Protein AF-A0AAU7PV56-F1 (afdb_monomer)

Mean predicted aligned error: 5.95 Å

Radius of gyration: 17.87 Å; Cα contacts (8 Å, |Δi|>4): 69; chains: 1; bounding box: 44×28×51 Å

Foldseek 3Di:
DDDDPDDDDDADDDDDPVRVVVLVPQDDPDDDSADDPNDHQDLVNVLVVQQVVCVVVVHDRDGPLLVLLVVLQVCVVVVNPLVVSCRNVVHPDSVVSVVSHDNPDDPVVVVVVVVVVPPD

Secondary structure (DSSP, 8-state):
----SSS------PPPHHHHHHHHTS---SSSSSEETTEEPPHHHHHHHHHHHHHHTTPPP--HHHHHHHHHHHHHHTT--HHHHHHHHT-SSHHHHHTT----S-HHHHHHHHHHHH--

Organism: NCBI:txid3151850

Sequence (120 aa):
MVEHTKGCRERLVRLVPDAIAILQNIEHRGEYIFMRNGERITSRRIAYILRKYAKDSQCIVKSSHKIRKTYVSRLAMGDVPVDDIRKEMGHQDLETTYGYIFNPLTEEETYACKEKSLNY

pLDDT: mean 88.96, std 13.35, range [33.22, 97.38]

Structure (mmCIF, N/CA/C/O backbone):
data_AF-A0AAU7PV56-F1
#
_entry.id   AF-A0AAU7PV56-F1
#
loop_
_atom_site.group_PDB
_atom_site.id
_atom_site.type_symbol
_atom_site.label_atom_id
_atom_site.label_alt_id
_atom_site.label_comp_id
_atom_site.label_asym_id
_atom_site.label_entity_id
_atom_site.label_seq_id
_atom_site.pdbx_PDB_ins_code
_atom_site.Cartn_x
_atom_site.Cartn_y
_atom_site.Cartn_z
_atom_site.occupancy
_atom_site.B_iso_or_equiv
_atom_site.auth_seq_id
_atom_site.auth_comp_id
_atom_site.auth_asym_id
_atom_site.auth_atom_id
_atom_site.pdbx_PDB_model_num
ATOM 1 N N . MET A 1 1 ? -22.834 -3.447 3.638 1.00 37.06 1 MET A N 1
ATOM 2 C CA . MET A 1 1 ? -22.504 -2.274 2.800 1.00 37.06 1 MET A CA 1
ATOM 3 C C . MET A 1 1 ? -22.054 -1.162 3.726 1.00 37.06 1 MET A C 1
ATOM 5 O O . MET A 1 1 ? -22.742 -0.922 4.706 1.00 37.06 1 MET A O 1
ATOM 9 N N . VAL A 1 2 ? -20.890 -0.556 3.492 1.00 44.28 2 VAL A N 1
ATOM 10 C CA . VAL A 1 2 ? -20.440 0.608 4.275 1.00 44.28 2 VAL A CA 1
ATOM 11 C C . VAL A 1 2 ? -20.889 1.849 3.514 1.00 44.28 2 VAL A C 1
ATOM 13 O O . VAL A 1 2 ? -20.406 2.081 2.407 1.00 44.28 2 VAL A O 1
ATOM 16 N N . GLU A 1 3 ? -21.811 2.629 4.071 1.00 33.22 3 GLU A N 1
ATOM 17 C CA . GLU A 1 3 ? -22.191 3.923 3.499 1.00 33.22 3 GLU A CA 1
ATOM 18 C C . GLU A 1 3 ? -20.998 4.882 3.527 1.00 33.22 3 GLU A C 1
ATOM 20 O O . GLU A 1 3 ? -20.312 5.034 4.539 1.00 33.22 3 GLU A O 1
ATOM 25 N N . HIS A 1 4 ? -20.731 5.527 2.394 1.00 46.25 4 HIS A N 1
ATOM 26 C CA . HIS A 1 4 ? -19.706 6.556 2.283 1.00 46.25 4 HIS A CA 1
ATOM 27 C C . HIS A 1 4 ? -20.357 7.889 1.893 1.00 46.25 4 HIS A C 1
ATOM 29 O O . HIS A 1 4 ? -21.195 7.947 0.994 1.00 46.25 4 HIS A O 1
ATOM 35 N N . THR A 1 5 ? -19.939 8.984 2.527 1.00 39.75 5 THR A N 1
ATOM 36 C CA . THR A 1 5 ? -20.384 10.344 2.201 1.00 39.75 5 THR A CA 1
ATOM 37 C C . THR A 1 5 ? -19.676 10.892 0.949 1.00 39.75 5 THR A C 1
ATOM 39 O O . THR A 1 5 ? -18.463 10.781 0.803 1.00 39.75 5 THR A O 1
ATOM 42 N N . LYS A 1 6 ? -20.483 11.466 0.037 1.00 38.81 6 LYS A N 1
ATOM 43 C CA . LYS A 1 6 ? -20.176 12.287 -1.160 1.00 38.81 6 LYS A CA 1
ATOM 44 C C . LYS A 1 6 ? -18.925 11.893 -1.979 1.00 38.81 6 LYS A C 1
ATOM 46 O O . LYS A 1 6 ? -17.810 12.319 -1.705 1.00 38.81 6 LYS A O 1
ATOM 51 N N . GLY A 1 7 ? -19.156 11.148 -3.067 1.00 54.97 7 GLY A N 1
ATOM 52 C CA . GLY A 1 7 ? -18.173 10.874 -4.132 1.00 54.97 7 GLY A CA 1
ATOM 53 C C . GLY A 1 7 ? -17.468 9.516 -4.057 1.00 54.97 7 GLY A C 1
ATOM 54 O O . GLY A 1 7 ? -16.724 9.160 -4.971 1.00 54.97 7 GLY A O 1
ATOM 55 N N . CYS A 1 8 ? -17.708 8.732 -3.005 1.00 56.28 8 CYS A N 1
ATOM 56 C CA . CYS A 1 8 ? -17.134 7.397 -2.876 1.00 56.28 8 CYS A CA 1
ATOM 57 C C . CYS A 1 8 ? -17.878 6.391 -3.749 1.00 56.28 8 CYS A C 1
ATOM 59 O O . CYS A 1 8 ? -19.017 6.024 -3.475 1.00 56.28 8 CYS A O 1
ATOM 61 N N . ARG A 1 9 ? -17.201 5.940 -4.802 1.00 65.62 9 ARG A N 1
ATOM 62 C CA . ARG A 1 9 ? -17.636 4.792 -5.589 1.00 65.62 9 ARG A CA 1
ATOM 63 C C . ARG A 1 9 ? -17.300 3.520 -4.828 1.00 65.62 9 ARG A C 1
ATOM 65 O O . ARG A 1 9 ? -16.192 3.387 -4.299 1.00 65.62 9 ARG A O 1
ATOM 72 N N . GLU A 1 10 ? -18.248 2.595 -4.793 1.00 78.44 10 GLU A N 1
ATOM 73 C CA . GLU A 1 10 ? -17.970 1.241 -4.337 1.00 78.44 10 GLU A CA 1
ATOM 74 C C . GLU A 1 10 ? -16.876 0.628 -5.211 1.00 78.44 10 GLU A C 1
ATOM 76 O O . GLU A 1 10 ? -16.831 0.827 -6.428 1.00 78.44 10 GLU A O 1
ATOM 81 N N . ARG A 1 11 ? -15.957 -0.091 -4.571 1.00 84.94 11 ARG A N 1
ATOM 82 C CA . ARG A 1 11 ? -14.918 -0.842 -5.267 1.00 84.94 11 ARG A CA 1
ATOM 83 C C . ARG A 1 11 ? -14.636 -2.132 -4.529 1.00 84.94 11 ARG A C 1
ATOM 85 O O . ARG A 1 11 ? -14.741 -2.192 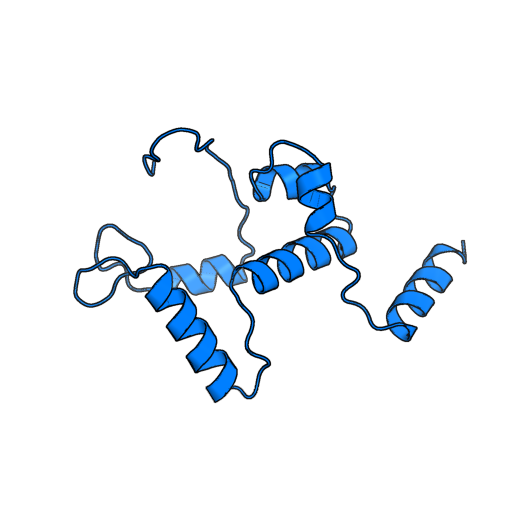-3.304 1.00 84.94 11 ARG A O 1
ATOM 92 N N . LEU A 1 12 ? -14.229 -3.134 -5.289 1.00 86.69 12 LEU A N 1
ATOM 93 C CA . LEU A 1 12 ? -13.793 -4.418 -4.769 1.00 86.69 12 LEU A CA 1
ATOM 94 C C . LEU A 1 12 ? -12.266 -4.442 -4.749 1.00 86.69 12 LEU A C 1
ATOM 96 O O . LEU A 1 12 ? -11.624 -4.017 -5.706 1.00 86.69 12 LEU A O 1
ATOM 100 N N . VAL A 1 13 ? -11.700 -4.929 -3.648 1.00 88.88 13 VAL A N 1
ATOM 101 C CA . VAL A 1 13 ? -10.266 -5.199 -3.513 1.00 88.88 13 VAL A CA 1
ATOM 102 C C . VAL A 1 13 ? -10.138 -6.676 -3.185 1.00 88.88 13 VAL A C 1
ATOM 104 O O . VAL A 1 13 ? -10.694 -7.129 -2.181 1.00 88.88 13 VAL A O 1
ATOM 107 N N . ARG A 1 14 ? -9.454 -7.437 -4.043 1.00 88.62 14 ARG A N 1
ATOM 108 C CA . ARG A 1 14 ? -9.235 -8.864 -3.801 1.00 88.62 14 ARG A CA 1
ATOM 109 C C . ARG A 1 14 ? -8.175 -9.024 -2.718 1.00 88.62 14 ARG A C 1
ATOM 111 O O . ARG A 1 14 ? -7.117 -8.405 -2.772 1.00 88.62 14 ARG A O 1
ATOM 118 N N . LEU A 1 15 ? -8.473 -9.849 -1.721 1.00 91.62 15 LEU A N 1
ATOM 119 C CA . LEU A 1 15 ? -7.533 -10.163 -0.653 1.00 91.62 15 LEU A CA 1
ATOM 120 C C . LEU A 1 15 ? -6.815 -11.468 -0.980 1.00 91.62 15 LEU A C 1
ATOM 122 O O . LEU A 1 15 ? -7.449 -12.456 -1.346 1.00 91.62 15 LEU A O 1
ATOM 126 N N . VAL A 1 16 ? -5.493 -11.466 -0.830 1.00 94.00 16 VAL A N 1
ATOM 127 C CA . VAL A 1 16 ? -4.692 -12.694 -0.881 1.00 94.00 16 VAL A CA 1
ATOM 128 C C . VAL A 1 16 ? -4.995 -13.574 0.342 1.00 94.00 16 VAL A C 1
ATOM 130 O O . VAL A 1 16 ? -5.378 -13.028 1.384 1.00 94.00 16 VAL A O 1
ATOM 133 N N . PRO A 1 17 ? -4.808 -14.906 0.261 1.00 97.06 17 PRO A N 1
ATOM 134 C CA . PRO A 1 17 ? -5.126 -15.824 1.359 1.00 97.06 17 PRO A CA 1
ATOM 135 C C . PRO A 1 17 ? -4.517 -15.412 2.705 1.00 97.06 17 PRO A C 1
ATOM 137 O O . PRO A 1 17 ? -5.218 -15.407 3.714 1.00 97.06 17 PRO A O 1
ATOM 140 N N . ASP A 1 18 ? -3.266 -14.950 2.710 1.00 96.38 18 ASP A N 1
ATOM 141 C CA . ASP A 1 18 ? -2.584 -14.498 3.930 1.00 96.38 18 ASP A CA 1
ATOM 142 C C . ASP A 1 18 ? -3.283 -13.298 4.585 1.00 96.38 18 ASP A C 1
ATOM 144 O O . ASP A 1 18 ? -3.417 -13.230 5.806 1.00 96.38 18 ASP A O 1
ATOM 148 N N . ALA A 1 19 ? -3.783 -12.354 3.782 1.00 95.00 19 ALA A N 1
ATOM 149 C CA . ALA A 1 19 ? -4.523 -11.204 4.294 1.00 95.00 19 ALA A CA 1
ATOM 150 C C . ALA A 1 19 ? -5.866 -11.635 4.900 1.00 95.00 19 ALA A C 1
ATOM 152 O O . ALA A 1 19 ? -6.264 -11.108 5.939 1.00 95.00 19 ALA A O 1
ATOM 153 N N . ILE A 1 20 ? -6.542 -12.610 4.284 1.00 95.56 20 ILE A N 1
ATOM 154 C CA . ILE A 1 20 ? -7.780 -13.194 4.816 1.00 95.56 20 ILE A CA 1
ATOM 155 C C . ILE A 1 20 ? -7.500 -13.886 6.152 1.00 95.56 20 ILE A C 1
ATOM 157 O O . ILE A 1 20 ? -8.197 -13.612 7.126 1.00 95.56 20 ILE A O 1
ATOM 161 N N . ALA A 1 21 ? -6.451 -14.708 6.226 1.00 96.19 21 ALA A N 1
ATOM 162 C CA . ALA A 1 21 ? -6.063 -15.406 7.448 1.00 96.19 21 ALA A CA 1
ATOM 163 C C . ALA A 1 21 ? -5.740 -14.426 8.589 1.00 96.19 21 ALA A C 1
ATOM 165 O O . ALA A 1 21 ? -6.175 -14.625 9.723 1.00 96.19 21 ALA A O 1
ATOM 166 N N . ILE A 1 22 ? -5.033 -13.326 8.305 1.00 95.25 22 ILE A N 1
ATOM 167 C CA . ILE A 1 22 ? -4.770 -12.277 9.302 1.00 95.25 22 ILE A CA 1
ATOM 168 C C . ILE A 1 22 ? -6.079 -11.655 9.795 1.00 95.25 22 ILE A C 1
ATOM 170 O O . ILE A 1 22 ? -6.256 -11.505 11.001 1.00 95.25 22 ILE A O 1
ATOM 174 N N . LEU A 1 23 ? -6.999 -11.307 8.890 1.00 93.38 23 LEU A N 1
ATOM 175 C CA . LEU A 1 23 ? -8.280 -10.702 9.263 1.00 93.38 23 LEU A CA 1
ATOM 176 C C . LEU A 1 23 ? -9.162 -11.651 10.082 1.00 93.38 23 LEU A C 1
ATOM 178 O O . LEU A 1 23 ? -9.801 -11.200 11.024 1.00 93.38 23 LEU A O 1
ATOM 182 N N . GLN A 1 24 ? -9.161 -12.947 9.765 1.00 93.38 24 GLN A N 1
ATOM 183 C CA . GLN A 1 24 ? -9.915 -13.969 10.502 1.00 93.38 24 GLN A CA 1
ATOM 184 C C . GLN A 1 24 ? -9.413 -14.174 11.938 1.00 93.38 24 GLN A C 1
ATOM 186 O O . GLN A 1 24 ? -10.180 -14.599 12.796 1.00 93.38 24 GLN A O 1
ATOM 191 N N . ASN A 1 25 ? -8.148 -13.849 12.215 1.00 93.31 25 ASN A N 1
ATOM 192 C CA . ASN A 1 25 ? -7.582 -13.897 13.566 1.00 93.31 25 ASN A CA 1
ATOM 193 C C . ASN A 1 25 ? -7.914 -12.652 14.409 1.00 93.31 25 ASN A C 1
ATOM 195 O O . ASN A 1 25 ? -7.549 -12.588 15.584 1.00 93.31 25 ASN A O 1
ATOM 199 N N . ILE A 1 26 ? -8.574 -11.644 13.833 1.00 90.94 26 ILE A N 1
ATOM 200 C CA . ILE A 1 26 ? -9.000 -10.459 14.575 1.00 90.94 26 ILE A CA 1
ATOM 201 C C . ILE A 1 26 ? -10.326 -10.767 15.264 1.00 90.94 26 ILE A C 1
ATOM 203 O O . ILE A 1 26 ? -11.317 -11.108 14.627 1.00 90.94 26 ILE A O 1
ATOM 207 N N . GLU A 1 27 ? -10.363 -10.600 16.583 1.00 87.62 27 GLU A N 1
ATOM 208 C CA . GLU A 1 27 ? -11.593 -10.776 17.345 1.00 87.62 27 GLU A CA 1
ATOM 209 C C . GLU A 1 27 ? -12.640 -9.713 16.968 1.00 87.62 27 GLU A C 1
ATOM 211 O O . GLU A 1 27 ? -12.425 -8.504 17.120 1.00 87.62 27 GLU A O 1
ATOM 216 N N . HIS A 1 28 ? -13.802 -10.169 16.505 1.00 86.50 28 HIS A N 1
ATOM 217 C CA . HIS A 1 28 ? -14.909 -9.311 16.093 1.00 86.50 28 HIS A CA 1
ATOM 218 C C . HIS A 1 28 ? -15.730 -8.855 17.307 1.00 86.50 28 HIS A C 1
ATOM 220 O O . HIS A 1 28 ? -16.677 -9.515 17.723 1.00 86.50 28 HIS A O 1
ATOM 226 N N . ARG A 1 29 ? -15.356 -7.705 17.882 1.00 83.81 29 ARG A N 1
ATOM 227 C CA . ARG A 1 29 ? -15.971 -7.147 19.106 1.00 83.81 29 ARG A CA 1
ATOM 228 C C . ARG A 1 29 ? -17.071 -6.102 18.867 1.00 83.81 29 ARG A C 1
ATOM 230 O O . ARG A 1 29 ? -17.570 -5.525 19.829 1.00 83.81 29 ARG A O 1
ATOM 237 N N . GLY A 1 30 ? -17.423 -5.805 17.617 1.00 87.12 30 GLY A N 1
ATOM 238 C CA . GLY A 1 30 ? -18.418 -4.781 17.293 1.00 87.12 30 GLY A CA 1
ATOM 239 C C . GLY A 1 30 ? -18.554 -4.522 15.794 1.00 87.12 30 GLY A C 1
ATOM 240 O O . GLY A 1 30 ? -18.226 -5.376 14.976 1.00 87.12 30 GLY A O 1
ATOM 241 N N . GLU A 1 31 ? -19.041 -3.330 15.443 1.00 91.50 31 GLU A N 1
ATOM 242 C CA . GLU A 1 31 ? -19.407 -2.952 14.068 1.00 91.50 31 GLU A CA 1
ATOM 243 C C . GLU A 1 31 ? -18.209 -2.856 13.102 1.00 91.50 31 GLU A C 1
ATOM 245 O O . GLU A 1 31 ? -18.342 -3.118 11.908 1.00 91.50 31 GLU A O 1
ATOM 250 N N . TYR A 1 32 ? -17.021 -2.492 13.596 1.00 92.19 32 TYR A N 1
ATOM 251 C CA . TYR A 1 32 ? -15.837 -2.277 12.760 1.00 92.19 32 TYR A CA 1
ATOM 252 C C . TYR A 1 32 ? -14.829 -3.421 12.894 1.00 92.19 32 TYR A C 1
ATOM 254 O O . TYR A 1 32 ? -14.593 -3.934 13.983 1.00 92.19 32 TYR A O 1
ATOM 262 N N . ILE A 1 33 ? -14.131 -3.740 11.798 1.00 91.88 33 ILE A N 1
ATOM 263 C CA . ILE A 1 33 ? -13.038 -4.734 11.794 1.00 91.88 33 ILE A CA 1
ATOM 264 C C . ILE A 1 33 ? -11.920 -4.329 12.769 1.00 91.88 33 ILE A C 1
ATOM 266 O O . ILE A 1 33 ? -11.384 -5.153 13.499 1.00 91.88 33 ILE A O 1
ATOM 270 N N . PHE A 1 34 ? -11.567 -3.040 12.795 1.00 92.38 34 PHE A N 1
ATOM 271 C CA . PHE A 1 34 ? -10.507 -2.512 13.650 1.00 92.38 34 PHE A CA 1
ATOM 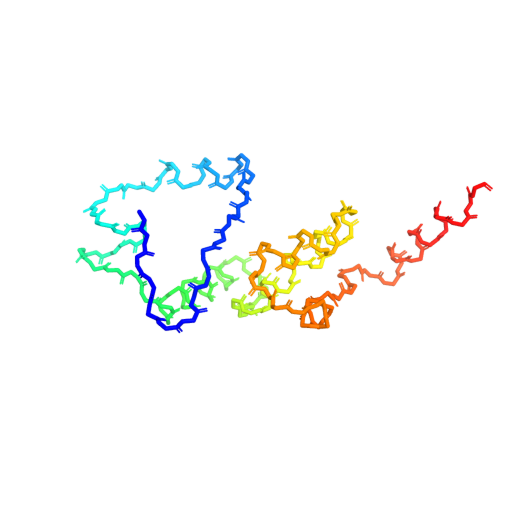272 C C . PHE A 1 34 ? -11.102 -1.665 14.774 1.00 92.38 34 PHE A C 1
ATOM 274 O O . PHE A 1 34 ? -11.407 -0.482 14.580 1.00 92.38 34 PHE A O 1
ATOM 281 N N . MET A 1 35 ? -11.223 -2.265 15.959 1.00 92.44 35 MET A N 1
ATOM 282 C CA . MET A 1 35 ? -11.733 -1.612 17.167 1.00 92.44 35 MET A CA 1
ATOM 283 C C . MET A 1 35 ? -10.763 -1.725 18.338 1.00 92.44 35 MET A C 1
ATOM 285 O O . MET A 1 35 ? -9.968 -2.659 18.437 1.00 92.44 35 MET A O 1
ATOM 289 N N . ARG A 1 36 ? -10.836 -0.760 19.254 1.00 88.31 36 ARG A N 1
ATOM 290 C CA . ARG A 1 36 ? -10.149 -0.802 20.544 1.00 88.31 36 ARG A CA 1
ATOM 291 C C . ARG A 1 36 ? -11.016 -0.121 21.592 1.00 88.31 36 ARG A C 1
ATOM 293 O O . ARG A 1 36 ? -11.427 1.011 21.388 1.00 88.31 36 ARG A O 1
ATOM 300 N N . ASN A 1 37 ? -11.246 -0.799 22.716 1.00 89.56 37 ASN A N 1
ATOM 301 C CA . ASN A 1 37 ? -12.060 -0.294 23.829 1.00 89.56 37 ASN A CA 1
ATOM 302 C C . ASN A 1 37 ? -13.474 0.148 23.397 1.00 89.56 37 ASN A C 1
ATOM 304 O O . ASN A 1 37 ? -13.960 1.175 23.849 1.00 89.56 37 ASN A O 1
ATOM 308 N N . GLY A 1 38 ? -14.110 -0.596 22.486 1.00 89.69 38 GLY A N 1
ATOM 309 C CA . GLY A 1 38 ? -15.450 -0.269 21.981 1.00 89.69 38 GLY A CA 1
ATOM 310 C C . GLY A 1 38 ? -15.491 0.823 20.905 1.00 89.69 38 GLY A C 1
ATOM 311 O O . GLY A 1 38 ? -16.545 1.052 20.327 1.00 89.69 38 GLY A O 1
ATOM 312 N N . GLU A 1 39 ? -14.358 1.443 20.564 1.00 91.94 39 GLU A N 1
ATOM 313 C CA . GLU A 1 39 ? -14.292 2.507 19.557 1.00 91.94 39 GLU A CA 1
ATOM 314 C C . GLU A 1 39 ? -13.559 2.068 18.285 1.00 91.94 39 GLU A C 1
ATOM 316 O O . GLU A 1 39 ? -12.618 1.267 18.315 1.00 91.94 39 GLU A O 1
ATOM 321 N N . ARG A 1 40 ? -13.948 2.648 17.143 1.00 93.94 40 ARG A N 1
ATOM 322 C CA . ARG A 1 40 ? -13.245 2.484 15.865 1.00 93.94 40 ARG A CA 1
ATOM 323 C C . ARG A 1 40 ? -11.830 3.061 15.948 1.00 93.94 40 ARG A C 1
ATOM 325 O O . ARG A 1 40 ? -11.625 4.201 16.363 1.00 93.94 40 ARG A O 1
ATOM 332 N N . ILE A 1 41 ? -10.844 2.327 15.434 1.00 93.75 41 ILE A N 1
ATOM 333 C CA . ILE A 1 41 ? -9.480 2.856 15.320 1.00 93.75 41 ILE A CA 1
ATOM 334 C C . ILE A 1 41 ? -9.425 3.981 14.269 1.00 93.75 41 ILE A C 1
ATOM 336 O O . ILE A 1 41 ? -9.792 3.804 13.107 1.00 93.75 41 ILE A O 1
ATOM 340 N N . THR A 1 42 ? -8.909 5.146 14.670 1.00 95.12 42 THR A N 1
ATOM 341 C CA . THR A 1 42 ? -8.745 6.313 13.788 1.00 95.12 42 THR A CA 1
ATOM 342 C C . THR A 1 42 ? -7.538 6.184 12.855 1.00 95.12 42 THR A C 1
ATOM 344 O O . THR A 1 42 ? -6.558 5.501 13.160 1.00 95.12 42 THR A O 1
ATOM 347 N N . SER A 1 43 ? -7.541 6.926 11.744 1.00 93.31 43 SER A N 1
ATOM 348 C CA . SER A 1 43 ? -6.407 6.986 10.804 1.00 93.31 43 SER A CA 1
ATOM 349 C C . SER A 1 43 ? -5.097 7.418 11.478 1.00 93.31 43 SER A C 1
ATOM 351 O O . SER A 1 43 ? -4.046 6.820 11.247 1.00 93.31 43 SER A O 1
ATOM 353 N N . ARG A 1 44 ? -5.155 8.407 12.384 1.00 94.88 44 ARG A N 1
ATOM 354 C CA . ARG A 1 44 ? -4.002 8.849 13.187 1.00 94.88 44 ARG A CA 1
ATOM 355 C C . ARG A 1 44 ? -3.456 7.714 14.053 1.00 94.88 44 ARG A C 1
ATOM 357 O O . ARG A 1 44 ? -2.238 7.566 14.169 1.00 94.88 44 ARG A O 1
ATOM 364 N N . ARG A 1 45 ? -4.339 6.907 14.649 1.00 95.62 45 ARG A N 1
ATOM 365 C CA . ARG A 1 45 ? -3.953 5.764 15.481 1.00 95.62 45 ARG A CA 1
ATOM 366 C C . ARG A 1 45 ? -3.350 4.638 14.644 1.00 95.62 45 ARG A C 1
ATOM 368 O O . ARG A 1 45 ? -2.316 4.121 15.049 1.00 95.62 45 ARG A O 1
ATOM 375 N N . ILE A 1 46 ? -3.902 4.334 13.467 1.00 95.12 46 ILE A N 1
ATOM 376 C CA . ILE A 1 46 ? -3.284 3.406 12.502 1.00 95.12 46 ILE A CA 1
ATOM 377 C C . ILE A 1 46 ? -1.870 3.869 12.141 1.00 95.12 46 ILE A C 1
ATOM 379 O O . ILE A 1 46 ? -0.922 3.097 12.252 1.00 95.12 46 ILE A O 1
ATOM 383 N N . ALA A 1 47 ? -1.690 5.146 11.791 1.00 95.81 47 ALA A N 1
ATOM 384 C CA . ALA A 1 47 ? -0.369 5.684 11.475 1.00 95.81 47 ALA A CA 1
ATOM 385 C C . ALA A 1 47 ? 0.604 5.583 12.662 1.00 95.81 47 ALA A C 1
ATOM 387 O O . ALA A 1 47 ? 1.784 5.309 12.467 1.00 95.81 47 ALA A O 1
ATOM 388 N N . TYR A 1 48 ? 0.137 5.801 13.895 1.00 96.44 48 TYR A N 1
ATOM 389 C CA . TYR A 1 48 ? 0.951 5.587 15.093 1.00 96.44 48 TYR A CA 1
ATOM 390 C C . TYR A 1 48 ? 1.359 4.116 15.258 1.00 96.44 48 TYR A C 1
ATOM 392 O O . TYR A 1 48 ? 2.531 3.846 15.498 1.00 96.44 48 TYR A O 1
ATOM 400 N N . ILE A 1 49 ? 0.419 3.182 15.091 1.00 95.19 49 ILE A N 1
ATOM 401 C CA . ILE A 1 49 ? 0.664 1.738 15.200 1.00 95.19 49 ILE A CA 1
ATOM 402 C C . ILE A 1 49 ? 1.705 1.287 14.168 1.00 95.19 49 ILE A C 1
ATOM 404 O O . ILE A 1 49 ? 2.687 0.651 14.542 1.00 95.19 49 ILE A O 1
ATOM 408 N N . LEU A 1 50 ? 1.547 1.686 12.901 1.00 95.50 50 LEU A N 1
ATOM 409 C CA . LEU A 1 50 ? 2.508 1.381 11.836 1.00 95.50 50 LEU A CA 1
ATOM 410 C C . LEU A 1 50 ? 3.907 1.918 12.161 1.00 95.50 50 LEU A C 1
ATOM 412 O O . LEU A 1 50 ? 4.897 1.216 11.990 1.00 95.50 50 LEU A O 1
ATOM 416 N N . ARG A 1 51 ? 3.998 3.153 12.674 1.00 96.00 51 ARG A N 1
ATOM 417 C CA . ARG A 1 51 ? 5.276 3.749 13.091 1.00 96.00 51 ARG A CA 1
ATOM 418 C C . ARG A 1 51 ? 5.916 3.008 14.256 1.00 96.00 51 ARG A C 1
ATOM 420 O O . ARG A 1 51 ? 7.132 2.859 14.255 1.00 96.00 51 ARG A O 1
ATOM 427 N N . LYS A 1 52 ? 5.119 2.595 15.246 1.00 96.69 52 LYS A N 1
ATOM 428 C CA . LYS A 1 52 ? 5.601 1.843 16.406 1.00 96.69 52 LYS A CA 1
ATOM 429 C C . LYS A 1 52 ? 6.222 0.523 15.951 1.00 96.69 52 LYS A C 1
ATOM 431 O O . LYS A 1 52 ? 7.407 0.325 16.169 1.00 96.69 52 LYS A O 1
ATOM 436 N N . TYR A 1 53 ? 5.465 -0.310 15.238 1.00 96.50 53 TYR A N 1
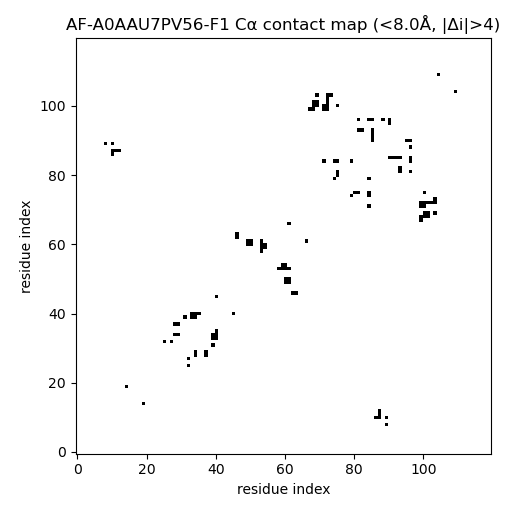ATOM 437 C CA . TYR A 1 53 ? 5.963 -1.618 14.806 1.00 96.50 53 TYR A CA 1
ATOM 438 C C . TYR A 1 53 ? 7.131 -1.519 13.825 1.00 96.50 53 TYR A C 1
ATOM 440 O O . TYR A 1 53 ? 8.066 -2.298 13.931 1.00 96.50 53 TYR A O 1
ATOM 448 N N . ALA A 1 54 ? 7.147 -0.523 12.932 1.00 95.94 54 ALA A N 1
ATOM 449 C CA . ALA A 1 54 ? 8.315 -0.304 12.084 1.00 95.94 54 ALA A CA 1
ATOM 450 C C . ALA A 1 54 ? 9.583 -0.029 12.913 1.00 95.94 54 ALA A C 1
ATOM 452 O O . ALA A 1 54 ? 10.624 -0.600 12.620 1.00 95.94 54 ALA A O 1
ATOM 453 N N . LYS A 1 55 ? 9.499 0.789 13.973 1.00 95.88 55 LYS A N 1
ATOM 454 C CA . LYS A 1 55 ? 10.641 1.048 14.865 1.00 95.88 55 LYS A CA 1
ATOM 455 C C . LYS A 1 55 ? 11.044 -0.185 15.668 1.00 95.88 55 LYS A C 1
ATOM 457 O O . LYS A 1 55 ? 12.229 -0.496 15.717 1.00 95.88 55 LYS A O 1
ATOM 462 N N . ASP A 1 56 ? 10.069 -0.869 16.261 1.00 97.38 56 ASP A N 1
ATOM 463 C CA . ASP A 1 56 ? 10.300 -2.058 17.089 1.00 97.38 56 ASP A CA 1
ATOM 464 C C . ASP A 1 56 ? 10.953 -3.185 16.264 1.00 97.38 56 ASP A C 1
ATOM 466 O O . ASP A 1 56 ? 11.803 -3.911 16.767 1.00 97.38 56 ASP A O 1
ATOM 470 N N . SER A 1 57 ? 10.618 -3.284 14.973 1.00 95.75 57 SER A N 1
ATOM 471 C CA . SER A 1 57 ? 11.206 -4.236 14.022 1.00 95.75 57 SER A CA 1
ATOM 472 C C . SER A 1 57 ? 12.415 -3.690 13.248 1.00 95.75 57 SER A C 1
ATOM 474 O O . SER A 1 57 ? 12.792 -4.279 12.238 1.00 95.75 57 SER A O 1
ATOM 476 N N . GLN A 1 58 ? 12.990 -2.548 13.652 1.00 95.38 58 GLN A N 1
ATOM 477 C CA . GLN A 1 58 ? 14.134 -1.898 12.983 1.00 95.38 58 GLN A CA 1
ATOM 478 C C . GLN A 1 58 ? 13.935 -1.659 11.469 1.00 95.38 58 GLN A C 1
ATOM 480 O O . GLN A 1 58 ? 14.883 -1.543 10.695 1.00 95.38 58 GLN A O 1
ATOM 485 N N . CYS A 1 59 ? 12.682 -1.550 11.038 1.00 93.12 59 CYS A N 1
ATOM 486 C CA . CYS A 1 59 ? 12.287 -1.264 9.671 1.00 93.12 59 CYS A CA 1
ATOM 487 C C . CYS A 1 59 ? 12.204 0.245 9.424 1.00 93.12 59 CYS A C 1
ATOM 489 O O . CYS A 1 59 ? 11.912 1.054 10.311 1.00 93.12 59 CYS A O 1
ATOM 491 N N . ILE A 1 60 ? 12.364 0.637 8.161 1.00 92.88 60 ILE A N 1
ATOM 492 C CA . ILE A 1 60 ? 12.167 2.029 7.762 1.00 92.88 60 ILE A CA 1
ATOM 493 C C . ILE A 1 60 ? 10.701 2.407 7.969 1.00 92.88 60 ILE A C 1
ATOM 495 O O . ILE A 1 60 ? 9.786 1.809 7.402 1.00 92.88 60 ILE A O 1
ATOM 499 N N . VAL A 1 61 ? 10.478 3.474 8.729 1.00 94.38 61 VAL A N 1
ATOM 500 C CA . VAL A 1 61 ? 9.146 4.033 8.933 1.00 94.38 61 VAL A CA 1
ATOM 501 C C . VAL A 1 61 ? 8.601 4.597 7.616 1.00 94.38 61 VAL A C 1
ATOM 503 O O . VAL A 1 61 ? 9.181 5.509 7.026 1.00 94.38 61 VAL A O 1
ATOM 506 N N . LYS A 1 62 ? 7.443 4.099 7.172 1.00 93.56 62 LYS A N 1
ATOM 507 C CA . LYS A 1 62 ? 6.740 4.586 5.975 1.00 93.56 62 LYS A CA 1
ATOM 508 C C . LYS A 1 62 ? 5.333 5.068 6.324 1.00 93.56 62 LYS A C 1
ATOM 510 O O . LYS A 1 62 ? 4.652 4.500 7.174 1.00 93.56 62 LYS A O 1
ATOM 515 N N . SER A 1 63 ? 4.884 6.127 5.650 1.00 94.44 63 SER A N 1
ATOM 516 C CA . SER A 1 63 ? 3.488 6.569 5.730 1.00 94.44 63 SER A CA 1
ATOM 517 C C . SER A 1 63 ? 2.569 5.594 4.989 1.00 94.44 63 SER A C 1
ATOM 519 O O . SER A 1 63 ? 3.007 4.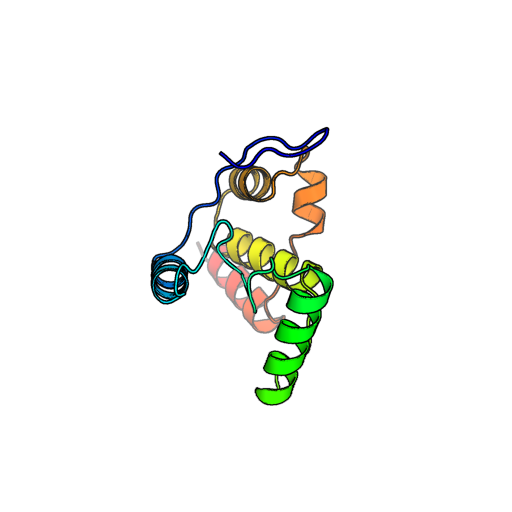911 4.062 1.00 94.44 63 SER A O 1
ATOM 521 N N . SER A 1 64 ? 1.273 5.583 5.322 1.00 94.62 64 SER A N 1
ATOM 522 C CA . SER A 1 64 ? 0.275 4.774 4.603 1.00 94.62 64 SER A CA 1
ATOM 523 C C . SER A 1 64 ? 0.271 5.059 3.098 1.00 94.62 64 SER A C 1
ATOM 525 O O . SER A 1 64 ? 0.110 4.144 2.300 1.00 94.62 64 SER A O 1
ATOM 527 N N . HIS A 1 65 ? 0.516 6.311 2.696 1.00 93.19 65 HIS A N 1
ATOM 528 C CA . HIS A 1 65 ? 0.635 6.677 1.286 1.00 93.19 65 HIS A CA 1
ATOM 529 C C . HIS A 1 65 ? 1.857 6.023 0.616 1.00 93.19 65 HIS A C 1
ATOM 531 O O . HIS A 1 65 ? 1.737 5.510 -0.492 1.00 93.19 65 HIS A O 1
ATOM 537 N N . LYS A 1 66 ? 3.017 5.972 1.286 1.00 94.25 66 LYS A N 1
ATOM 538 C CA . LYS A 1 66 ? 4.211 5.291 0.754 1.00 94.25 66 LYS A CA 1
ATOM 539 C C . LYS A 1 66 ? 4.021 3.774 0.683 1.00 94.25 66 LYS A C 1
ATOM 541 O O . LYS A 1 66 ? 4.348 3.198 -0.344 1.00 94.25 66 LYS A O 1
ATOM 546 N N . ILE A 1 67 ? 3.421 3.158 1.707 1.00 94.56 67 ILE A N 1
ATOM 547 C CA . ILE A 1 67 ? 3.054 1.728 1.694 1.00 94.56 67 ILE A CA 1
ATOM 548 C C . ILE A 1 67 ? 2.127 1.431 0.508 1.00 94.56 67 ILE A C 1
ATOM 550 O O . ILE A 1 67 ? 2.345 0.481 -0.237 1.00 94.56 67 ILE A O 1
ATOM 554 N N . ARG A 1 68 ? 1.129 2.293 0.283 1.00 94.19 68 ARG A N 1
ATOM 555 C CA . ARG A 1 68 ? 0.200 2.174 -0.843 1.00 94.19 68 ARG A CA 1
ATOM 556 C C . ARG A 1 68 ? 0.902 2.279 -2.201 1.00 94.19 68 ARG A C 1
ATOM 558 O O . ARG A 1 68 ? 0.569 1.517 -3.099 1.00 94.19 68 ARG A O 1
ATOM 565 N N . LYS A 1 69 ? 1.884 3.175 -2.355 1.00 94.88 69 LYS A N 1
ATOM 566 C CA . LYS A 1 69 ? 2.708 3.227 -3.574 1.00 94.88 69 LYS A CA 1
ATOM 567 C C . LYS A 1 69 ? 3.523 1.942 -3.766 1.00 94.88 69 LYS A C 1
ATOM 569 O O . LYS A 1 69 ? 3.600 1.444 -4.883 1.00 94.88 69 LYS A O 1
ATOM 574 N N . THR A 1 70 ? 4.097 1.380 -2.696 1.00 94.06 70 THR A N 1
ATOM 575 C CA . THR A 1 70 ? 4.821 0.098 -2.765 1.00 94.06 70 THR A CA 1
ATOM 576 C C . THR A 1 70 ? 3.906 -1.033 -3.224 1.00 94.06 70 THR A C 1
ATOM 578 O O . THR A 1 70 ? 4.290 -1.791 -4.105 1.00 94.06 70 THR A O 1
ATOM 581 N N . TYR A 1 71 ? 2.690 -1.121 -2.679 1.00 94.62 71 TYR A N 1
ATOM 582 C CA . TYR A 1 71 ? 1.685 -2.098 -3.109 1.00 94.62 71 TYR A CA 1
ATOM 583 C C . TYR A 1 71 ? 1.398 -1.996 -4.615 1.00 94.62 71 TYR A C 1
ATOM 585 O O . TYR A 1 71 ? 1.564 -2.975 -5.332 1.00 94.62 71 TYR A O 1
ATOM 593 N N . VAL A 1 72 ? 1.082 -0.796 -5.108 1.00 96.12 72 VAL A N 1
ATOM 594 C CA . VAL A 1 72 ? 0.816 -0.542 -6.536 1.00 96.12 72 VAL A CA 1
ATOM 595 C C . VAL A 1 72 ? 2.005 -0.902 -7.424 1.00 96.12 72 VAL A C 1
ATOM 597 O O . VAL A 1 72 ? 1.836 -1.552 -8.450 1.00 96.12 72 VAL A O 1
ATOM 600 N N . SER A 1 73 ? 3.211 -0.510 -7.018 1.00 95.81 73 SER A N 1
ATOM 601 C CA . SER A 1 73 ? 4.433 -0.765 -7.788 1.00 95.81 73 SER A CA 1
ATOM 602 C C . SER A 1 73 ? 4.742 -2.257 -7.892 1.00 95.81 73 SER A C 1
ATOM 604 O O . SER A 1 73 ? 5.111 -2.739 -8.957 1.00 95.81 73 SER A O 1
ATOM 606 N N . ARG A 1 74 ? 4.529 -3.008 -6.804 1.00 94.56 74 ARG A N 1
ATOM 607 C CA . ARG A 1 74 ? 4.706 -4.466 -6.800 1.00 94.56 74 ARG A CA 1
ATOM 608 C C . ARG A 1 74 ? 3.667 -5.181 -7.659 1.00 94.56 74 ARG A C 1
ATOM 610 O O . ARG A 1 74 ? 4.030 -6.143 -8.320 1.00 94.56 74 ARG A O 1
ATOM 617 N N . LEU A 1 75 ? 2.414 -4.718 -7.675 1.00 94.50 75 LEU A N 1
ATOM 618 C CA . LEU A 1 75 ? 1.403 -5.266 -8.586 1.00 94.50 75 LEU A CA 1
ATOM 619 C C . LEU A 1 75 ? 1.796 -5.037 -10.049 1.00 94.50 75 LEU A C 1
ATOM 621 O O . LEU A 1 75 ? 1.749 -5.972 -10.838 1.00 94.50 75 LEU A O 1
ATOM 625 N N . ALA A 1 76 ? 2.235 -3.822 -10.391 1.00 94.56 76 ALA A N 1
ATOM 626 C CA . ALA A 1 76 ? 2.643 -3.490 -11.754 1.00 94.56 76 ALA A CA 1
ATOM 627 C C . ALA A 1 76 ? 3.834 -4.336 -12.235 1.00 94.56 76 ALA A C 1
ATOM 629 O O . ALA A 1 76 ? 3.859 -4.750 -13.385 1.00 94.56 76 ALA A O 1
ATOM 630 N N . MET A 1 77 ? 4.796 -4.629 -11.355 1.00 92.00 77 MET A N 1
ATOM 631 C CA . MET A 1 77 ? 5.897 -5.545 -11.674 1.00 92.00 77 MET A CA 1
ATOM 632 C C . MET A 1 77 ? 5.495 -7.014 -11.761 1.00 92.00 77 MET A C 1
ATOM 634 O O . MET A 1 77 ? 6.187 -7.792 -12.403 1.00 92.00 77 MET A O 1
ATOM 638 N N . GLY A 1 78 ? 4.440 -7.414 -11.052 1.00 91.31 78 GLY A N 1
ATOM 639 C CA . GLY A 1 78 ? 3.884 -8.762 -11.125 1.00 91.31 78 GLY A CA 1
ATOM 640 C C . GLY A 1 78 ? 2.956 -8.949 -12.323 1.00 91.31 78 GLY A C 1
ATOM 641 O O . GLY A 1 78 ? 2.061 -9.785 -12.249 1.00 91.31 78 GLY A O 1
ATOM 642 N N . ASP A 1 79 ? 3.110 -8.120 -13.359 1.00 89.75 79 ASP A N 1
ATOM 643 C CA . ASP A 1 79 ? 2.329 -8.124 -14.597 1.00 89.75 79 ASP A CA 1
ATOM 644 C C . ASP A 1 79 ? 0.809 -7.975 -14.401 1.00 89.75 79 ASP A C 1
ATOM 646 O O . ASP A 1 79 ? 0.010 -8.348 -15.262 1.00 89.75 79 ASP A O 1
ATOM 650 N N . VAL A 1 80 ? 0.373 -7.386 -13.279 1.00 94.56 80 VAL A N 1
ATOM 651 C CA . VAL A 1 80 ? -1.045 -7.066 -13.077 1.00 94.56 80 VAL A CA 1
ATOM 652 C C . VAL A 1 80 ? -1.428 -5.909 -14.007 1.00 94.56 80 VAL A C 1
ATOM 654 O O . VAL A 1 80 ? -0.786 -4.853 -13.954 1.00 94.56 80 VAL A O 1
ATOM 657 N N . PRO A 1 81 ? -2.494 -6.041 -14.824 1.00 95.94 81 PRO A N 1
ATOM 658 C CA . PRO A 1 81 ? -2.917 -4.983 -15.733 1.00 95.94 81 PRO A CA 1
ATOM 659 C C . PRO A 1 81 ? -3.149 -3.656 -15.005 1.00 95.94 81 PRO A C 1
ATOM 661 O O . PRO A 1 81 ? -3.895 -3.581 -14.027 1.00 95.94 81 PRO A O 1
ATOM 664 N N . VAL A 1 82 ? -2.546 -2.576 -15.509 1.00 95.56 82 VAL A N 1
ATOM 665 C CA . VAL A 1 82 ? -2.595 -1.255 -14.857 1.00 95.56 82 VAL A CA 1
ATOM 666 C C . VAL A 1 82 ? -4.022 -0.724 -14.671 1.00 95.56 82 VAL A C 1
ATOM 668 O O . VAL A 1 82 ? -4.304 -0.036 -13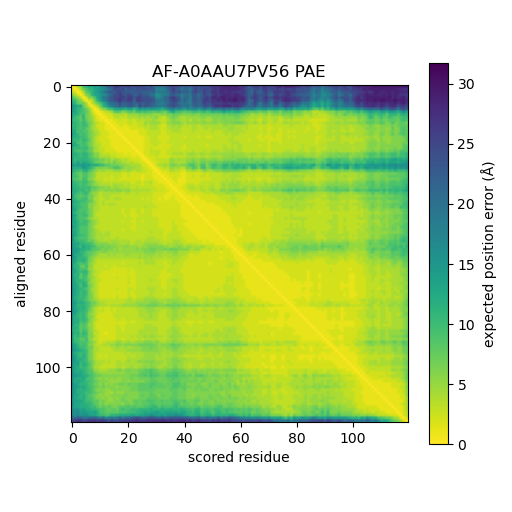.689 1.00 95.56 82 VAL A O 1
ATOM 671 N N . ASP A 1 83 ? -4.944 -1.078 -15.570 1.00 95.25 83 ASP A N 1
ATOM 672 C CA . ASP A 1 83 ? -6.356 -0.714 -15.444 1.00 95.25 83 ASP A CA 1
ATOM 673 C C . ASP A 1 83 ? -7.047 -1.434 -14.273 1.00 95.25 83 ASP A C 1
ATOM 675 O O . ASP A 1 83 ? -7.882 -0.840 -13.590 1.00 95.25 83 ASP A O 1
ATOM 679 N N . ASP A 1 84 ? -6.658 -2.672 -13.966 1.00 94.81 84 ASP A N 1
ATOM 680 C CA . ASP A 1 84 ? -7.173 -3.385 -12.796 1.00 94.81 84 ASP A CA 1
ATOM 681 C C . ASP A 1 84 ? -6.610 -2.796 -11.502 1.00 94.81 84 ASP A C 1
ATOM 683 O O . ASP A 1 84 ? -7.368 -2.547 -10.561 1.00 94.81 84 ASP A O 1
ATOM 687 N N . ILE A 1 85 ? -5.323 -2.431 -11.489 1.00 95.25 85 ILE A N 1
ATOM 688 C CA . ILE A 1 85 ? -4.729 -1.690 -10.368 1.00 95.25 85 ILE A CA 1
ATOM 689 C C . ILE A 1 85 ? -5.477 -0.364 -10.151 1.00 95.25 85 ILE A C 1
ATOM 691 O O . ILE A 1 85 ? -5.818 -0.018 -9.018 1.00 95.25 85 ILE A O 1
ATOM 695 N N . ARG A 1 86 ? -5.786 0.381 -11.223 1.00 94.88 86 ARG A N 1
ATOM 696 C CA . ARG A 1 86 ? -6.557 1.636 -11.159 1.00 94.88 86 ARG A CA 1
ATOM 697 C C . ARG A 1 86 ? -7.929 1.423 -10.510 1.00 94.88 86 ARG A C 1
ATOM 699 O O . ARG A 1 86 ? -8.307 2.213 -9.637 1.00 94.88 86 ARG A O 1
ATOM 706 N N . LYS A 1 87 ? -8.656 0.364 -10.896 1.00 92.94 87 LYS A N 1
ATOM 707 C CA . LYS A 1 87 ? -9.964 -0.001 -10.316 1.00 92.94 87 LYS A CA 1
ATOM 708 C C . LYS A 1 87 ? -9.852 -0.323 -8.825 1.00 92.94 87 LYS A C 1
ATOM 710 O O . LYS A 1 87 ? -10.599 0.256 -8.035 1.00 92.94 87 LYS A O 1
ATOM 715 N N . GLU A 1 88 ? -8.896 -1.161 -8.417 1.00 91.62 88 GLU A N 1
ATOM 716 C CA . GLU A 1 88 ? -8.677 -1.506 -6.999 1.00 91.62 88 GLU A CA 1
ATOM 717 C C . GLU A 1 88 ? -8.292 -0.278 -6.157 1.00 91.62 88 GLU A C 1
ATOM 719 O O . GLU A 1 88 ? -8.699 -0.114 -4.999 1.00 91.62 88 GLU A O 1
ATOM 724 N N . MET A 1 89 ? -7.553 0.649 -6.764 1.00 91.25 89 MET A N 1
ATOM 725 C CA . MET A 1 89 ? -7.156 1.912 -6.152 1.00 91.25 89 MET A CA 1
ATOM 726 C C . MET A 1 89 ? -8.293 2.942 -6.099 1.00 91.25 89 MET A C 1
ATOM 728 O O . MET A 1 89 ? -8.203 3.911 -5.338 1.00 91.25 89 MET A O 1
ATOM 732 N N . GLY A 1 90 ? -9.370 2.739 -6.858 1.00 91.50 90 GLY A N 1
ATOM 733 C CA . GLY A 1 90 ? -10.469 3.694 -6.973 1.00 91.50 90 GLY A CA 1
ATOM 734 C C . GLY A 1 90 ? -10.047 5.013 -7.625 1.00 91.50 90 GLY A C 1
ATOM 735 O O . GLY A 1 90 ? -10.602 6.060 -7.295 1.00 91.50 90 GLY A O 1
ATOM 736 N N . HIS A 1 91 ? -9.040 4.986 -8.499 1.00 92.44 91 HIS A N 1
ATOM 737 C CA . HIS A 1 91 ? -8.607 6.164 -9.246 1.00 92.44 91 HIS A CA 1
ATOM 738 C C . HIS A 1 91 ? -9.501 6.375 -10.474 1.00 92.44 91 HIS A C 1
ATOM 740 O O . HIS A 1 91 ? -9.908 5.417 -11.137 1.00 92.44 91 HIS A O 1
ATOM 746 N N . GLN A 1 92 ? -9.810 7.636 -10.779 1.00 90.25 92 GLN A N 1
ATOM 747 C CA . GLN A 1 92 ? -10.593 7.982 -11.967 1.00 90.25 92 GLN A CA 1
ATOM 748 C C . GLN A 1 92 ? -9.803 7.674 -13.235 1.00 90.25 92 GLN A C 1
ATOM 750 O O . GLN A 1 92 ? -10.273 6.931 -14.095 1.00 90.25 92 GLN A O 1
ATOM 755 N N . ASP A 1 93 ? -8.554 8.127 -13.255 1.00 92.06 93 ASP A N 1
ATOM 756 C CA . ASP A 1 93 ? -7.728 8.165 -14.453 1.00 92.06 93 ASP A CA 1
ATOM 757 C C . ASP A 1 93 ? -6.463 7.322 -14.261 1.00 92.06 93 ASP A C 1
ATOM 759 O O . ASP A 1 93 ? -5.959 7.127 -13.144 1.00 92.06 93 ASP A O 1
ATOM 763 N N . LEU A 1 94 ? -5.931 6.816 -15.373 1.00 94.50 94 LEU A N 1
ATOM 764 C CA . LEU A 1 94 ? -4.685 6.050 -15.377 1.00 94.50 94 LEU A CA 1
ATOM 765 C C . LEU A 1 94 ? -3.489 6.905 -14.951 1.00 94.50 94 LEU A C 1
ATOM 767 O O . LEU A 1 94 ? -2.620 6.399 -14.250 1.00 94.50 94 LEU A O 1
ATOM 771 N N . GLU A 1 95 ? -3.476 8.199 -15.278 1.00 95.69 95 GLU A N 1
ATOM 772 C CA . GLU A 1 95 ? -2.407 9.134 -14.898 1.00 95.69 95 GLU A CA 1
ATOM 773 C C . GLU A 1 95 ? -2.184 9.167 -13.379 1.00 95.69 95 GLU A C 1
ATOM 775 O O . GLU A 1 95 ? -1.060 9.005 -12.897 1.00 95.69 95 GLU A O 1
ATOM 780 N N . THR A 1 96 ? -3.273 9.242 -12.606 1.00 92.88 96 THR A N 1
ATOM 781 C CA . THR A 1 96 ? -3.208 9.171 -11.140 1.00 92.88 96 THR A CA 1
ATOM 782 C C . THR A 1 96 ? -2.592 7.848 -10.672 1.00 92.88 96 THR A C 1
ATOM 784 O O . THR A 1 96 ? -1.845 7.818 -9.697 1.00 92.88 96 THR A O 1
ATOM 787 N N . THR A 1 97 ? -2.867 6.741 -11.366 1.00 95.31 97 THR A N 1
ATOM 788 C CA . THR A 1 97 ? -2.302 5.420 -11.039 1.00 95.31 97 THR A CA 1
ATOM 789 C C . THR A 1 97 ? -0.821 5.334 -11.388 1.00 95.31 97 THR A C 1
ATOM 791 O O . THR A 1 97 ? -0.040 4.867 -10.560 1.00 95.31 97 THR A O 1
ATOM 794 N N . TYR A 1 98 ? -0.404 5.865 -12.538 1.00 95.44 98 TYR A N 1
ATOM 795 C CA . TYR A 1 98 ? 1.009 5.955 -12.904 1.00 95.44 98 TYR A CA 1
ATOM 796 C C . TYR A 1 98 ? 1.815 6.778 -11.893 1.00 95.44 98 TYR A C 1
ATOM 798 O O . TYR A 1 98 ? 2.909 6.366 -11.522 1.00 95.44 98 TYR A O 1
ATOM 806 N N . GLY A 1 99 ? 1.248 7.844 -11.315 1.00 94.62 99 GLY A N 1
ATOM 807 C CA . GLY A 1 99 ? 1.888 8.604 -10.228 1.00 94.62 99 GLY A CA 1
ATOM 808 C C . GLY A 1 99 ? 2.152 7.807 -8.933 1.00 94.62 99 GLY A C 1
ATOM 809 O O . GLY A 1 99 ? 2.860 8.280 -8.030 1.00 94.62 99 GLY A O 1
ATOM 810 N N . TYR A 1 100 ? 1.585 6.602 -8.808 1.00 93.81 100 TYR A N 1
ATOM 811 C CA . TYR A 1 100 ? 1.832 5.663 -7.710 1.00 93.81 100 TYR A CA 1
ATOM 812 C C . TYR A 1 100 ? 2.819 4.550 -8.065 1.00 93.81 100 TYR A C 1
ATOM 814 O O . TYR A 1 100 ? 3.378 3.962 -7.136 1.00 93.81 100 TYR A O 1
ATOM 822 N N . ILE A 1 101 ? 3.030 4.276 -9.353 1.00 94.81 101 ILE A N 1
ATOM 823 C CA . ILE A 1 101 ? 3.953 3.250 -9.835 1.00 94.81 101 ILE A CA 1
ATOM 824 C C . ILE A 1 101 ? 5.361 3.847 -9.858 1.00 94.81 101 ILE A C 1
ATOM 826 O O . ILE A 1 101 ? 5.621 4.861 -10.499 1.00 94.81 101 ILE A O 1
ATOM 830 N N . PHE A 1 102 ? 6.276 3.218 -9.135 1.00 92.69 102 PHE A N 1
ATOM 831 C CA . PHE A 1 102 ? 7.706 3.488 -9.194 1.00 92.69 102 PHE A CA 1
ATOM 832 C C . PHE A 1 102 ? 8.444 2.170 -9.406 1.00 92.69 102 PHE A C 1
ATOM 834 O O . PHE A 1 102 ? 7.894 1.115 -9.112 1.00 92.69 102 PHE A O 1
ATOM 841 N N . ASN A 1 103 ? 9.683 2.215 -9.891 1.00 90.56 103 ASN A N 1
ATOM 842 C CA . ASN A 1 103 ? 10.526 1.025 -9.930 1.00 90.56 103 ASN A CA 1
ATOM 843 C C . ASN A 1 103 ? 11.036 0.723 -8.507 1.00 90.56 103 ASN A C 1
ATOM 845 O O . ASN A 1 103 ? 11.792 1.537 -7.973 1.00 90.56 103 ASN A O 1
ATOM 849 N N . PRO A 1 104 ? 10.605 -0.368 -7.847 1.00 85.88 104 PRO A N 1
ATOM 850 C CA . PRO A 1 104 ? 11.046 -0.691 -6.498 1.00 85.88 104 PRO A CA 1
ATOM 851 C C . PRO A 1 104 ? 12.302 -1.579 -6.485 1.00 85.88 104 PRO A C 1
ATOM 853 O O . PRO A 1 104 ? 12.734 -1.943 -5.395 1.00 85.88 104 PRO A O 1
ATOM 856 N N . LEU A 1 105 ? 12.833 -1.950 -7.655 1.00 89.06 105 LEU A N 1
ATOM 857 C CA . LEU A 1 105 ? 14.043 -2.750 -7.808 1.00 89.06 105 LEU A CA 1
ATOM 858 C C . LEU A 1 105 ? 15.307 -1.899 -7.652 1.00 89.06 105 LEU A C 1
ATOM 860 O O . LEU A 1 105 ? 15.293 -0.690 -7.905 1.00 89.06 105 LEU A O 1
ATOM 864 N N . THR A 1 106 ? 16.416 -2.546 -7.30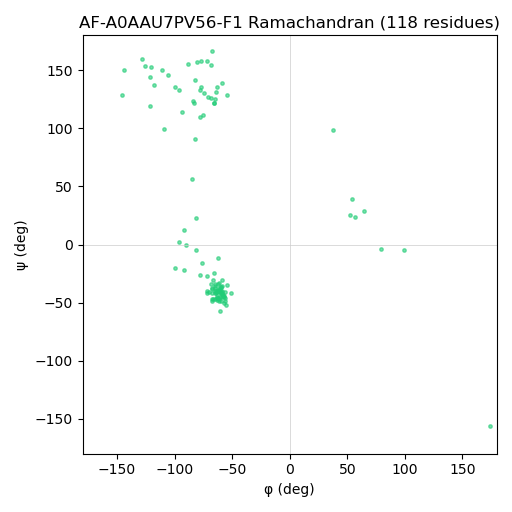3 1.00 91.56 106 THR A N 1
ATOM 865 C CA . THR A 1 106 ? 17.751 -1.955 -7.457 1.00 91.56 106 THR A CA 1
ATOM 866 C C . THR A 1 106 ? 18.108 -1.797 -8.937 1.00 91.56 106 THR A C 1
ATOM 868 O O . THR A 1 106 ? 17.449 -2.346 -9.827 1.00 91.56 106 THR A O 1
ATOM 871 N N . GLU A 1 107 ? 19.162 -1.036 -9.232 1.00 93.00 107 GLU A N 1
ATOM 872 C CA . GLU A 1 107 ? 19.657 -0.892 -10.606 1.00 93.00 107 GLU A CA 1
ATOM 873 C C . GLU A 1 107 ? 20.075 -2.242 -11.206 1.00 93.00 107 GLU A C 1
ATOM 875 O O . GLU A 1 107 ? 19.745 -2.522 -12.359 1.00 93.00 107 GLU A O 1
ATOM 880 N N . GLU A 1 108 ? 20.712 -3.107 -10.413 1.00 94.25 108 GLU A N 1
ATOM 881 C CA . GLU A 1 108 ? 21.155 -4.442 -10.835 1.00 94.25 108 GLU A CA 1
ATOM 882 C C . GLU A 1 108 ? 19.965 -5.362 -11.127 1.00 94.25 108 GLU A C 1
ATOM 884 O O . GLU A 1 108 ? 19.902 -5.984 -12.186 1.00 94.25 108 GLU A O 1
ATOM 889 N N . GLU A 1 109 ? 18.974 -5.401 -10.230 1.00 93.06 109 GLU A N 1
ATOM 890 C CA . GLU A 1 109 ? 17.738 -6.168 -10.424 1.00 93.06 109 GLU A CA 1
ATOM 891 C C . GLU A 1 109 ? 16.965 -5.677 -11.657 1.00 93.06 109 GLU A C 1
ATOM 893 O O . GLU A 1 109 ? 16.438 -6.469 -12.443 1.00 93.06 109 GLU A O 1
ATOM 898 N N . THR A 1 110 ? 16.931 -4.357 -11.860 1.00 92.56 110 THR A N 1
ATOM 899 C CA . THR A 1 110 ? 16.316 -3.735 -13.037 1.00 92.56 110 THR A CA 1
ATOM 900 C C . THR A 1 110 ? 17.042 -4.145 -14.313 1.00 92.56 110 THR A C 1
ATOM 902 O O . THR A 1 110 ? 16.395 -4.449 -15.316 1.00 92.56 110 THR A O 1
ATOM 905 N N . TYR A 1 111 ? 18.376 -4.144 -14.299 1.00 92.88 111 TYR A N 1
ATOM 906 C CA . TYR A 1 111 ? 19.185 -4.567 -15.435 1.00 92.88 111 TYR A CA 1
ATOM 907 C C . TYR A 1 111 ? 18.953 -6.044 -15.764 1.00 92.88 111 TYR A C 1
ATOM 909 O O . TYR A 1 111 ? 18.669 -6.363 -16.916 1.00 92.88 111 TYR A O 1
ATOM 917 N N . ALA A 1 112 ? 18.949 -6.922 -14.760 1.00 92.50 112 ALA A N 1
ATOM 918 C CA . ALA A 1 112 ? 18.653 -8.342 -14.942 1.00 92.50 112 ALA A CA 1
ATOM 919 C C . ALA A 1 112 ? 17.257 -8.574 -15.554 1.00 92.50 112 ALA A C 1
ATOM 921 O O . ALA A 1 112 ? 17.090 -9.407 -16.446 1.00 92.50 112 ALA A O 1
ATOM 922 N N . CYS A 1 113 ? 16.247 -7.797 -15.138 1.00 89.56 113 CYS A N 1
ATOM 923 C CA . CYS A 1 113 ? 14.918 -7.849 -15.754 1.00 89.56 113 CYS A CA 1
ATOM 924 C C . CYS A 1 113 ? 14.943 -7.410 -17.229 1.00 89.56 113 CYS A C 1
ATOM 926 O O . CYS A 1 113 ? 14.275 -8.029 -18.061 1.00 89.56 113 CYS A O 1
ATOM 928 N N . LYS A 1 114 ? 15.717 -6.368 -17.569 1.00 90.56 114 LYS A N 1
ATOM 929 C CA . LYS A 1 114 ? 15.886 -5.898 -18.956 1.00 90.56 114 LYS A CA 1
ATOM 930 C C . LYS A 1 114 ? 16.579 -6.946 -19.818 1.00 90.56 114 LYS A C 1
ATOM 932 O O . LYS A 1 114 ? 16.087 -7.240 -20.899 1.00 90.56 114 LYS A O 1
ATOM 937 N N . GLU A 1 115 ? 17.669 -7.528 -19.330 1.00 93.12 115 GLU A N 1
ATOM 938 C CA . GLU A 1 115 ? 18.406 -8.588 -20.021 1.00 93.12 115 GLU A CA 1
ATOM 939 C C . GLU A 1 115 ? 17.495 -9.784 -20.320 1.00 93.12 115 GLU A C 1
ATOM 941 O O . GLU A 1 115 ? 17.364 -10.192 -21.471 1.00 93.12 115 GLU A O 1
ATOM 946 N N . LYS A 1 116 ? 16.764 -10.275 -19.312 1.00 91.19 116 LYS A N 1
ATOM 947 C CA . LYS A 1 116 ? 15.797 -11.367 -19.485 1.00 91.19 116 LYS A CA 1
ATOM 948 C C . LYS A 1 116 ? 14.694 -11.038 -20.499 1.00 91.19 116 LYS A C 1
ATOM 950 O O . LYS A 1 116 ? 14.245 -11.928 -21.209 1.00 91.19 116 LYS A O 1
ATOM 955 N N . SER A 1 117 ? 14.245 -9.784 -20.551 1.00 88.62 117 SER A N 1
ATOM 956 C CA . SER A 1 117 ? 13.172 -9.355 -21.461 1.00 88.62 117 SER A CA 1
ATOM 957 C C . SER A 1 117 ? 13.640 -9.159 -22.904 1.00 88.62 117 SER A C 1
ATOM 959 O O . SER A 1 117 ? 12.820 -9.235 -23.814 1.00 88.62 117 SER A O 1
ATOM 961 N N . LEU A 1 118 ? 14.925 -8.859 -23.116 1.00 90.25 118 LEU A N 1
ATOM 962 C CA . LEU A 1 118 ? 15.511 -8.616 -24.438 1.00 90.25 118 LEU A CA 1
ATOM 963 C C . LEU A 1 118 ? 16.100 -9.883 -25.071 1.00 90.25 118 LEU A C 1
ATOM 965 O O . LEU A 1 118 ? 16.213 -9.941 -26.291 1.00 90.25 118 LEU A O 1
ATOM 969 N N . ASN A 1 119 ? 16.438 -10.892 -24.267 1.00 77.06 119 ASN A N 1
ATOM 970 C CA . ASN A 1 119 ? 16.990 -12.167 -24.728 1.00 77.06 119 ASN A CA 1
ATOM 971 C C . ASN A 1 119 ? 15.892 -13.164 -25.152 1.00 77.06 119 ASN A C 1
ATOM 973 O O . ASN A 1 119 ? 15.822 -14.272 -24.615 1.00 77.06 119 ASN A O 1
ATOM 977 N N . TYR A 1 120 ? 15.040 -12.753 -26.098 1.00 54.84 120 TYR A N 1
ATOM 978 C CA . TYR A 1 120 ? 14.162 -13.663 -26.847 1.00 54.84 120 TYR A CA 1
ATOM 979 C C . TYR A 1 120 ? 14.922 -14.384 -27.961 1.00 54.84 120 TYR A C 1
ATOM 981 O O . TYR A 1 120 ? 15.698 -13.709 -28.676 1.00 54.84 120 TYR A O 1
#

Nearest PDB structures (foldseek):
  5hxy-assembly2_B  TM=7.207E-01  e=3.086E-02  Thermoplasma acidophilum DSM 1728
  6emy-assembly1_A  TM=5.772E-01  e=3.942E-02  Enterococcus faecalis
  2a3v-assembly1_A  TM=6.121E-01  e=4.572E-01  Vibrio cholerae O1 biovar El Tor str. N16961

InterPro domains:
  IPR002104 Integrase, catalytic domain [PF00589] (2-101)
  IPR002104 Integrase, catalytic domain [PS51898] (1-115)
  IPR011010 DNA breaking-rejoining enzyme, catalytic core [SSF56349] (5-101)
  IPR013762 Integrase-like, catalytic domain superfamily [G3DSA:1.10.443.10] (1-116)

Solvent-accessible surface area (backbone atoms only — not comparable to full-atom values): 7565 Å² total; per-residue (Å²): 136,84,90,65,80,88,87,65,73,89,72,70,72,90,73,56,71,69,57,49,56,55,56,71,70,49,77,82,84,64,97,48,88,57,61,55,96,94,37,72,65,46,71,71,54,51,55,49,52,52,44,50,53,20,55,78,67,76,41,84,73,66,54,73,68,55,53,49,25,50,54,48,20,53,40,52,72,68,71,44,56,67,69,57,54,21,48,54,69,68,46,94,48,67,68,68,43,52,78,37,49,54,85,89,61,52,73,67,58,47,48,52,52,50,52,64,70,67,68,119

=== Feature glossary ===
Annotated list of the representations used here:

Nearest PDB structures. The Foldseek neighbor list gives the closest experimentally determined structures in the PDB, ranked by struc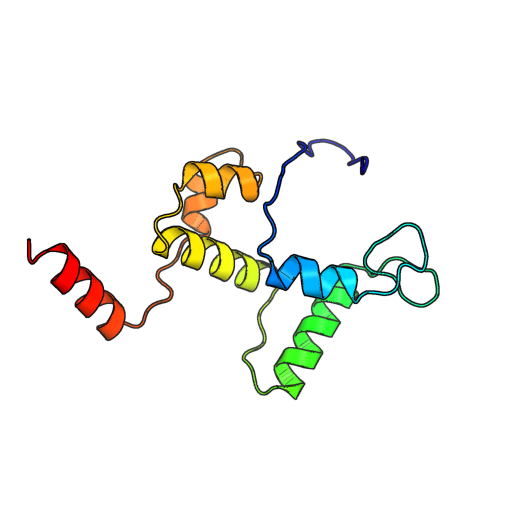tural alignment. TM-score near 1 means near-identical fold; near 0.3 means only rough topology match. This is how one finds what a novel AlphaFold prediction most resembles in the solved-structure universe.

Foldseek 3Di. Foldseek's 3Di representation compresses backbone geometry into a per-residue letter drawn from a learned twenty-state alphabet. It captures the tertiary interaction pattern around each residue — which residues are packed against it in space, regardless of where they are in sequence.

Radius of gyration, Cα contacts, bounding box. Radius of gyration (Rg) is the root-mean-square distance of Cα atoms from their centroid — a single number for overall size and compactness. A globular domain of N residues has Rg ≈ 2.2·N^0.38 Å; an extended or disordered chain has a much larger Rg. The Cα contact count is the number of residue pairs whose Cα atoms are within 8 Å and are more than four positions apart in sequence — a standard proxy for tertiary packing density. The bounding box is the smallest axis-aligned box enclosing all Cα atoms.

InterPro / GO / CATH / organism. The annotation block draws on four external resources. InterPro: which protein families and domains the sequence belongs to. GO: standardized terms for what the protein does, what process it participates in, and where in the cell it acts. CATH: which structural fold it has in the CATH hierarchy. Organism: the species of origin.

mmCIF coordinates. The mmCIF block holds the 3D Cartesian coordinates of each backbone atom (N, Cα, C, O) in ångströms. mmCIF is the PDB's canonical archive format — a tagged-loop text representation of the atomic model.

pLDDT. pLDDT is the predicted lDDT-Cα score: AlphaFold's confidence that the local environment of each residue (all inter-atomic distances within 15 Å) is correctly placed. It is a per-residue number between 0 and 100, with higher meaning more reliable.

Backbone torsions (φ/ψ). φ (phi) and ψ (psi) are the two rotatable backbone dihedrals per residue: φ is the C(i-1)–N–Cα–C torsion, ψ is the N–Cα–C–N(i+1) torsion, both in degrees on (−180°, 180°]. α-helical residues cluster near (−60°, −45°); β-strand residues near (−120°, +130°). A Ramachandran plot is simply a scatter of (φ, ψ) for every residue.

B-factor. For experimental (PDB) structures, the B-factor (temperature factor) quantifies the positional spread of each atom in the crystal — a combination of thermal vibration and static disorder — in units of Å². High B-factors mark flexible loops or poorly resolved regions; low B-factors mark the rigid, well-ordered core.

Secondary structure (3-state,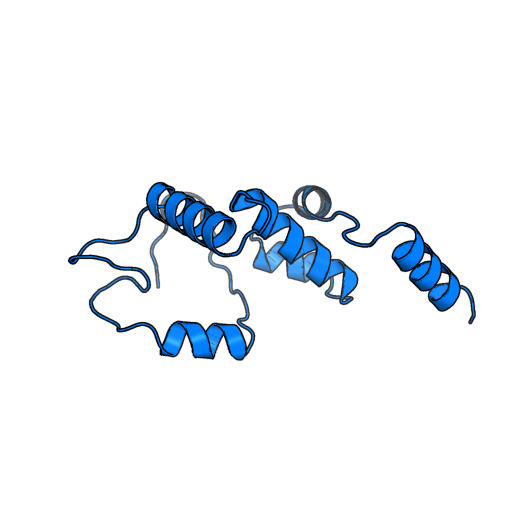 P-SEA). SS3 is a coarse helix/strand/coil call (letters a/b/c) made by the P-SEA algorithm from inter-Cα distances and dihedrals. It is less detailed than DSSP but needs only Cα positions.

Predicted aligned error. Predicted aligned error is AlphaFold's pairwise confidence. Unlike pLDDT (per-residue), PAE is per-residue-pair and captures whether two parts of the structure are correctly placed relative to each other. Units are ångströms of expected positional error.

Solvent-accessible surface area. Solvent-accessible surface area (SASA) is the area in Å² traced out by the centre of a 1.4 Å probe sphere (a water molecule) rolled over the protein's van der Waals surface (Shrake–Rupley / Lee–Richards construction). Buried residues have near-zero SASA; fully exposed residues can exceed 200 Å². The total SASA scales roughly with the number of surface residues.

Secondary structure (8-state, DSSP). The SS8 string is DSSP's per-residue secondary-structure call. α-helix (H) means an i→i+4 H-bond ladder; β-strand (E) means the residue participates in a β-sheet; 3₁₀ (G) and π (I) are tighter and wider helices; T/S are turns/bends; '-' is loop.

Rendered structure images. Structure images are PyMOL renders from six orthogonal camera directions. Cartoon representation draws helices as coils and strands as arrows; sticks shows the backbone as bonds; surface shows the solvent-excluded envelope. Rainbow coloring maps sequence position to hue (blue→red, N→C); chain coloring assigns a distinct color per polypeptide.

Sequence. The amino-acid sequence is the protein's primary structure: the linear order of residues from the N-term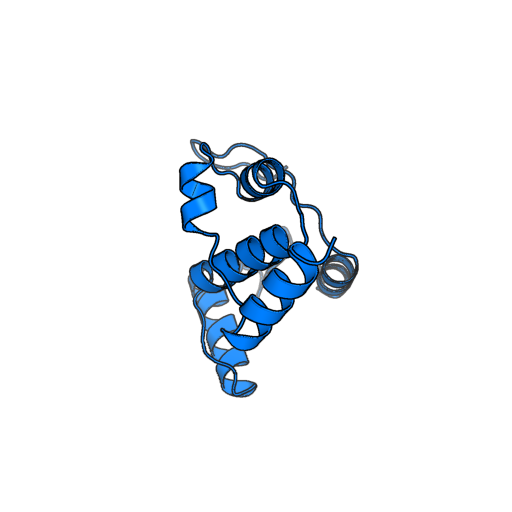inus to the C-terminus, written in one-letter code. Everything else here — the 3D coordinates, the secondary structure, the domain annotations — is ultimately a consequence of this string.

Contact-map, Ramachandran, and PAE plots. Three diagnostic plots accompany the record. The Cα contact map visualizes the tertiary structure as a 2D adjacency matrix (8 Å cutoff, sequence-local contacts suppressed). The Ramachandran plot shows the distribution of backbone (φ, ψ) torsions, with points in the α and β basins reflecting secondary structure content. The PAE plot shows AlphaFold's inter-residue confidence as a color matrix.